Protein AF-A0A919VFQ2-F1 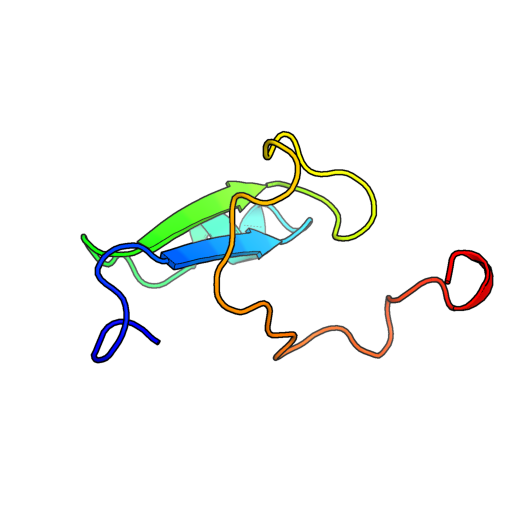(afdb_monomer_lite)

Sequence (61 aa):
MIRYFNKVYATDISENQILNAMEHEGVEYSIHSSESTEFKNNSFDLICVAQALHWFSYDTF

Foldseek 3Di:
DVVPDQAAEAEAQDPVCQVPDDDDPRYDYDHDDPLDDPDDPPPDPDDDDDDDPVVDPPVSD

Secondary structure (DSSP, 8-state):
-TTT-S-EEEEES-HHHHHTSPP-TTEEEEE-BTTB--PPTT--S-----S-TTT--GGG-

Organism: NCBI:txid69208

Radius of gyration: 12.28 Å; chains: 1; bounding box: 26×32×26 Å

InterPro domains:
  IPR013216 Methyltransferase type 11 [PF08241] (3-57)
  IPR029063 S-adenosyl-L-methionine-dependent methyltransferase superfamily [G3DSA:3.40.50.150] (1-61)
  IPR029063 S-adenosyl-L-methionine-dependent methyltransferase superfamily [SSF53335] (2-58)
  IPR051052 Diverse substrate methyltransferase [PTHR44942] (2-61)

Structure (mmCIF, N/CA/C/O backbone):
data_AF-A0A919VFQ2-F1
#
_entry.id   AF-A0A919VFQ2-F1
#
loop_
_atom_site.group_PDB
_atom_site.id
_atom_site.type_symbol
_atom_site.label_atom_id
_atom_site.label_alt_id
_atom_site.label_comp_id
_atom_site.label_asym_id
_atom_site.label_entity_id
_atom_site.label_seq_id
_atom_site.pdbx_PDB_ins_code
_atom_site.Cartn_x
_atom_site.Cartn_y
_atom_site.Cartn_z
_atom_site.occupancy
_atom_site.B_iso_or_equiv
_atom_site.auth_seq_id
_atom_site.auth_comp_id
_atom_site.auth_asym_id
_atom_site.auth_atom_id
_atom_site.pdbx_PDB_model_num
ATOM 1 N N . MET A 1 1 ? -12.958 -0.397 -4.767 1.00 80.56 1 MET A N 1
ATOM 2 C CA . MET A 1 1 ? -12.712 -0.770 -3.355 1.00 80.56 1 MET A CA 1
ATOM 3 C C . MET A 1 1 ? -13.059 0.364 -2.398 1.00 80.56 1 MET A C 1
ATOM 5 O O . MET A 1 1 ? -13.921 0.157 -1.562 1.00 80.56 1 MET A O 1
ATOM 9 N N . ILE A 1 2 ? -12.523 1.574 -2.585 1.00 87.50 2 ILE A N 1
ATOM 10 C CA . ILE A 1 2 ? -12.751 2.749 -1.709 1.00 87.50 2 ILE A CA 1
ATOM 11 C C . ILE A 1 2 ? -14.216 3.155 -1.439 1.00 87.50 2 ILE A C 1
ATOM 13 O O . ILE A 1 2 ? -14.488 3.864 -0.484 1.00 87.50 2 ILE A O 1
ATOM 17 N N . ARG A 1 3 ? -15.178 2.721 -2.268 1.00 89.75 3 ARG A N 1
ATOM 18 C CA . ARG A 1 3 ? -16.617 2.976 -2.051 1.00 89.75 3 ARG A CA 1
ATOM 19 C C . ARG A 1 3 ? -17.280 1.990 -1.082 1.00 89.75 3 ARG A C 1
ATOM 21 O O . ARG A 1 3 ? -18.405 2.229 -0.667 1.00 89.75 3 ARG A O 1
ATOM 28 N N . TYR A 1 4 ? -16.618 0.873 -0.797 1.00 92.94 4 TYR A N 1
ATOM 29 C CA . TYR A 1 4 ? -17.176 -0.256 -0.048 1.00 92.94 4 TYR A CA 1
ATOM 30 C C . TYR A 1 4 ? -16.350 -0.615 1.190 1.00 92.94 4 TYR A C 1
ATOM 32 O O . TYR A 1 4 ? -16.876 -1.256 2.092 1.00 92.94 4 TYR A O 1
ATOM 40 N N . PHE A 1 5 ? -15.080 -0.204 1.238 1.00 92.81 5 PHE A N 1
ATOM 41 C CA . PHE A 1 5 ? -14.168 -0.478 2.343 1.00 92.81 5 PHE A CA 1
ATOM 42 C C . PHE A 1 5 ? -13.641 0.825 2.929 1.00 92.81 5 PHE A C 1
ATOM 44 O O . PHE A 1 5 ? -13.218 1.713 2.189 1.00 92.81 5 PHE A O 1
ATOM 51 N N . ASN A 1 6 ? -13.625 0.899 4.259 1.00 90.00 6 ASN A N 1
ATOM 52 C CA . ASN A 1 6 ? -13.155 2.072 4.998 1.00 90.00 6 ASN A CA 1
ATOM 53 C C . ASN A 1 6 ? -11.639 2.270 4.877 1.00 90.00 6 ASN A C 1
ATOM 55 O O . ASN A 1 6 ? -11.156 3.386 5.039 1.00 90.00 6 ASN A O 1
ATOM 59 N N . LYS A 1 7 ? -10.895 1.187 4.625 1.00 92.00 7 LYS A N 1
ATOM 60 C CA . LYS A 1 7 ? -9.445 1.200 4.472 1.00 92.00 7 LYS A CA 1
ATOM 61 C C . LYS A 1 7 ? -9.033 0.228 3.376 1.00 92.00 7 LYS A C 1
ATOM 63 O O . LYS A 1 7 ? -9.479 -0.918 3.368 1.00 92.00 7 LYS A O 1
ATOM 68 N N . VAL A 1 8 ? -8.198 0.691 2.456 1.00 95.44 8 VAL A N 1
ATOM 69 C CA . VAL A 1 8 ? -7.627 -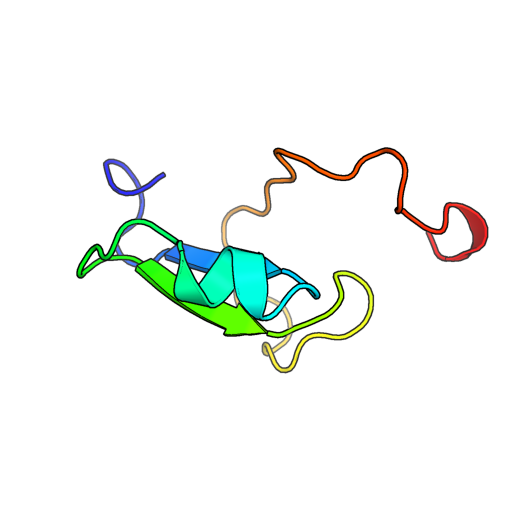0.118 1.378 1.00 95.44 8 VAL A CA 1
ATOM 70 C C . VAL A 1 8 ? -6.113 -0.051 1.496 1.00 95.44 8 VAL A C 1
ATOM 72 O O . VAL A 1 8 ? -5.556 1.032 1.629 1.00 95.44 8 VAL A O 1
ATOM 75 N N . TYR A 1 9 ? -5.455 -1.202 1.432 1.00 95.38 9 TYR A N 1
ATOM 76 C CA . TYR A 1 9 ? -4.002 -1.282 1.338 1.00 95.38 9 TYR A CA 1
ATOM 77 C C . TYR A 1 9 ? -3.649 -1.733 -0.073 1.00 95.38 9 TYR A C 1
ATOM 79 O O . TYR A 1 9 ? -4.189 -2.733 -0.552 1.00 95.38 9 TYR A O 1
ATOM 87 N N . ALA A 1 10 ? -2.791 -0.978 -0.746 1.00 94.69 10 ALA A N 1
ATOM 88 C CA . ALA A 1 10 ? -2.358 -1.256 -2.105 1.00 94.69 10 ALA A CA 1
ATOM 89 C C . ALA A 1 10 ? -0.839 -1.428 -2.120 1.00 94.69 10 ALA A C 1
ATOM 91 O O . ALA A 1 10 ? -0.096 -0.509 -1.783 1.00 94.69 10 ALA A O 1
ATOM 92 N N . THR A 1 11 ? -0.383 -2.615 -2.508 1.00 94.12 11 THR A N 1
ATOM 93 C CA . THR A 1 11 ? 1.040 -2.952 -2.532 1.00 94.12 11 THR A CA 1
ATOM 94 C C . THR A 1 11 ? 1.510 -3.250 -3.941 1.00 94.12 11 THR A C 1
ATOM 96 O O . THR A 1 11 ? 0.812 -3.936 -4.687 1.00 94.12 11 THR A O 1
ATOM 99 N N . ASP A 1 12 ? 2.711 -2.794 -4.272 1.00 92.62 12 ASP A N 1
ATOM 100 C CA . ASP A 1 12 ? 3.423 -3.158 -5.495 1.00 92.62 12 ASP A CA 1
ATOM 101 C C . ASP A 1 12 ? 4.928 -3.211 -5.197 1.00 92.62 12 ASP A C 1
ATOM 103 O O . ASP A 1 12 ? 5.423 -2.470 -4.348 1.00 92.62 12 ASP A O 1
ATOM 107 N N . ILE A 1 13 ? 5.671 -4.083 -5.880 1.00 92.00 13 ILE A N 1
ATOM 108 C CA . ILE A 1 13 ? 7.131 -4.173 -5.721 1.00 92.00 13 ILE A CA 1
ATOM 109 C C . ILE A 1 13 ? 7.854 -3.007 -6.413 1.00 92.00 13 ILE A C 1
ATOM 111 O O . ILE A 1 13 ? 8.993 -2.676 -6.084 1.00 92.00 13 ILE A O 1
ATOM 115 N N . SER A 1 14 ? 7.205 -2.375 -7.389 1.00 91.31 14 SER A N 1
ATOM 116 C CA . SER A 1 14 ? 7.737 -1.243 -8.126 1.00 91.31 14 SER A CA 1
ATOM 117 C C . SER A 1 14 ? 7.523 0.052 -7.350 1.00 91.31 14 SER A C 1
ATOM 119 O O . SER A 1 14 ? 6.431 0.617 -7.326 1.00 91.31 14 SER A O 1
ATOM 121 N N . GLU A 1 15 ? 8.610 0.589 -6.802 1.00 93.50 15 GLU A N 1
ATOM 122 C CA . GLU A 1 15 ? 8.631 1.928 -6.204 1.00 93.50 15 GLU A CA 1
ATOM 123 C C . GLU A 1 15 ? 8.055 2.990 -7.152 1.00 93.50 15 GLU A C 1
ATOM 125 O O . GLU A 1 15 ? 7.250 3.820 -6.742 1.00 93.50 15 GLU A O 1
ATOM 130 N N . ASN A 1 16 ? 8.376 2.915 -8.448 1.00 94.06 16 ASN A N 1
ATOM 131 C CA . ASN A 1 16 ? 7.831 3.836 -9.442 1.00 94.06 16 ASN A CA 1
ATOM 132 C C . ASN A 1 16 ? 6.305 3.737 -9.582 1.00 94.06 16 ASN A C 1
ATOM 134 O O . ASN A 1 16 ? 5.668 4.762 -9.811 1.00 94.06 16 ASN A O 1
ATOM 138 N N . GLN A 1 17 ? 5.703 2.548 -9.467 1.00 92.31 17 GLN A N 1
ATOM 139 C CA . GLN A 1 17 ? 4.240 2.421 -9.503 1.00 92.31 17 GLN A CA 1
ATOM 140 C C . GLN A 1 17 ? 3.607 3.070 -8.273 1.00 92.31 17 GLN A C 1
ATOM 142 O O . GLN A 1 17 ? 2.638 3.810 -8.411 1.00 92.31 17 GLN A O 1
ATOM 147 N N . ILE A 1 18 ? 4.196 2.864 -7.091 1.00 94.62 18 ILE A N 1
ATOM 148 C CA . ILE A 1 18 ? 3.739 3.485 -5.843 1.00 94.62 18 ILE A CA 1
ATOM 149 C C . ILE A 1 18 ? 3.878 5.013 -5.898 1.00 94.62 18 ILE A C 1
ATOM 151 O O . ILE A 1 18 ? 2.931 5.721 -5.572 1.00 94.62 18 ILE A O 1
ATOM 155 N N . LEU A 1 19 ? 5.012 5.534 -6.377 1.00 94.62 19 LEU A N 1
ATOM 156 C CA . LEU A 1 19 ? 5.257 6.978 -6.495 1.00 94.62 19 LEU A CA 1
ATOM 157 C C . LEU A 1 19 ? 4.326 7.675 -7.494 1.00 94.62 19 LEU A C 1
ATOM 159 O O . LEU A 1 19 ? 4.000 8.843 -7.311 1.00 94.62 19 LEU A O 1
ATOM 163 N N . ASN A 1 20 ? 3.915 6.982 -8.557 1.00 94.31 20 ASN A N 1
ATOM 164 C CA . ASN A 1 20 ? 2.993 7.522 -9.560 1.00 94.31 20 ASN A CA 1
ATOM 165 C C . ASN A 1 20 ? 1.524 7.164 -9.276 1.00 94.31 20 ASN A C 1
ATOM 167 O O . ASN A 1 20 ? 0.652 7.467 -10.096 1.00 94.31 20 ASN A O 1
ATOM 171 N N . ALA A 1 21 ? 1.236 6.500 -8.153 1.00 93.31 21 ALA A N 1
ATOM 172 C CA . ALA A 1 21 ? -0.119 6.117 -7.796 1.00 93.31 21 ALA A CA 1
ATOM 173 C C . ALA A 1 21 ? -0.985 7.353 -7.525 1.00 93.31 21 ALA A C 1
ATOM 175 O O . ALA A 1 21 ? -0.527 8.385 -7.036 1.00 93.31 21 ALA A O 1
ATOM 176 N N . MET A 1 22 ? -2.278 7.240 -7.828 1.00 93.44 22 MET A N 1
ATOM 177 C CA . MET A 1 22 ? -3.233 8.290 -7.494 1.00 93.44 22 MET A CA 1
ATOM 178 C C . MET A 1 22 ? -3.419 8.348 -5.975 1.00 93.44 22 MET A C 1
ATOM 180 O O . MET A 1 22 ? -3.927 7.396 -5.374 1.00 93.44 22 MET A O 1
ATOM 184 N N . GLU A 1 23 ? -3.052 9.475 -5.368 1.00 92.44 23 GLU A N 1
ATOM 185 C CA . GLU A 1 23 ? -3.280 9.711 -3.945 1.00 92.44 23 GLU A CA 1
ATOM 186 C C . GLU A 1 23 ? -4.775 9.682 -3.611 1.00 92.44 23 GLU A C 1
ATOM 188 O O . GLU A 1 23 ? -5.615 10.246 -4.319 1.00 92.44 23 GLU A O 1
ATOM 193 N N . HIS A 1 24 ? -5.114 9.006 -2.515 1.00 92.69 24 HIS A N 1
ATOM 194 C CA . HIS A 1 24 ? -6.478 8.928 -2.015 1.00 92.69 24 HIS A CA 1
ATOM 195 C C . HIS A 1 24 ? -6.460 8.642 -0.512 1.00 92.69 24 HIS A C 1
ATOM 197 O O . HIS A 1 24 ? -5.841 7.677 -0.082 1.00 92.69 24 HIS A O 1
ATOM 203 N N . GLU A 1 25 ? -7.197 9.415 0.288 1.00 90.19 25 GLU A N 1
ATOM 204 C CA . GLU A 1 25 ? -7.157 9.325 1.762 1.00 90.19 25 GLU A CA 1
ATOM 205 C C . GLU A 1 25 ? -7.545 7.940 2.313 1.00 90.19 25 GLU A C 1
ATOM 207 O O . GLU A 1 25 ? -7.054 7.507 3.348 1.00 90.19 25 GLU A O 1
ATOM 212 N N . GLY A 1 26 ? -8.423 7.222 1.608 1.00 93.12 26 GLY A N 1
ATOM 213 C CA . GLY A 1 26 ? -8.827 5.855 1.963 1.00 93.12 26 GLY A CA 1
ATOM 214 C C . GLY A 1 26 ? -7.871 4.740 1.514 1.00 93.12 26 GLY A C 1
ATOM 215 O O . GLY A 1 26 ? -8.233 3.568 1.657 1.00 93.12 26 GLY A O 1
ATOM 216 N N . VAL A 1 27 ? -6.719 5.069 0.914 1.00 95.44 27 VAL A N 1
ATOM 217 C CA . VAL A 1 27 ? -5.754 4.092 0.387 1.00 95.44 27 VAL A CA 1
ATOM 218 C C . VAL A 1 27 ? -4.367 4.333 0.974 1.00 95.44 27 VAL A C 1
ATOM 220 O O . VAL A 1 27 ? -3.803 5.413 0.836 1.00 95.44 27 VAL A O 1
ATOM 223 N N . GLU A 1 28 ? -3.794 3.297 1.578 1.00 95.62 28 GLU A N 1
ATOM 224 C CA . GLU A 1 28 ? -2.395 3.279 1.995 1.00 95.62 28 GLU A CA 1
ATOM 225 C C . GLU A 1 28 ? -1.581 2.476 0.981 1.00 95.62 28 GLU A C 1
ATOM 227 O O . GLU A 1 28 ? -1.817 1.281 0.782 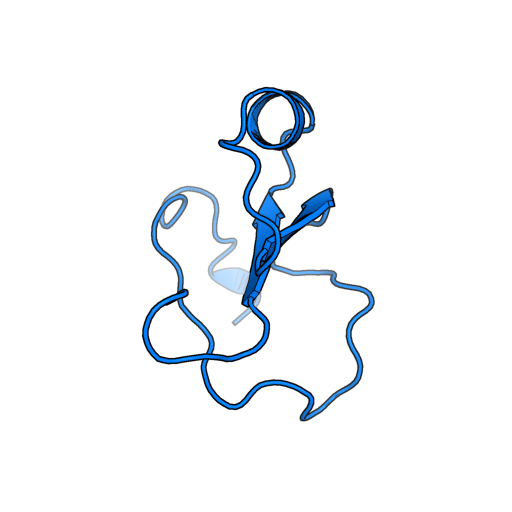1.00 95.62 28 GLU A O 1
ATOM 232 N N . TYR A 1 29 ? -0.642 3.158 0.327 1.00 94.94 29 TYR A N 1
ATOM 233 C CA . TYR A 1 29 ? 0.268 2.560 -0.640 1.00 94.94 29 TYR A CA 1
ATOM 234 C C . TYR A 1 29 ? 1.595 2.201 0.029 1.00 94.94 29 TYR A C 1
ATOM 236 O O . TYR A 1 29 ? 2.164 3.022 0.751 1.00 94.94 29 TYR A O 1
ATOM 244 N N . SER A 1 30 ? 2.112 1.001 -0.223 1.00 94.88 30 SER A N 1
ATOM 245 C CA . SER A 1 30 ? 3.419 0.583 0.292 1.00 94.88 30 SER A CA 1
ATOM 246 C C . SER A 1 30 ? 4.146 -0.371 -0.652 1.00 94.88 30 SER A C 1
ATOM 248 O O . SER A 1 30 ? 3.535 -1.095 -1.438 1.00 94.88 30 SER A O 1
ATOM 250 N N . ILE A 1 31 ? 5.478 -0.360 -0.589 1.00 94.62 31 ILE A N 1
ATOM 251 C CA . ILE A 1 31 ? 6.320 -1.189 -1.453 1.00 94.62 31 ILE A CA 1
ATOM 252 C C . ILE A 1 31 ? 6.485 -2.566 -0.808 1.00 94.62 31 ILE A C 1
ATOM 254 O O . ILE A 1 31 ? 7.214 -2.706 0.172 1.00 94.62 31 ILE A O 1
ATOM 258 N N . HIS A 1 32 ? 5.822 -3.581 -1.360 1.00 91.75 32 HIS A N 1
ATOM 259 C CA . HIS A 1 32 ? 5.959 -4.978 -0.936 1.00 91.75 32 HIS A CA 1
ATOM 260 C C . HIS A 1 32 ? 5.791 -5.917 -2.131 1.00 91.75 32 HIS A C 1
ATOM 262 O O . HIS A 1 32 ? 5.059 -5.609 -3.073 1.00 91.75 32 HIS A O 1
ATOM 268 N N . SER A 1 33 ? 6.429 -7.089 -2.070 1.00 88.50 33 SER A N 1
ATOM 269 C CA . SER A 1 33 ? 6.084 -8.192 -2.970 1.00 88.50 33 SER A CA 1
ATOM 270 C C . SER A 1 33 ? 4.798 -8.874 -2.487 1.00 88.50 33 SER A C 1
ATOM 272 O O . SER A 1 33 ? 4.469 -8.832 -1.299 1.00 88.50 33 SER A O 1
ATOM 274 N N . SER A 1 34 ? 4.069 -9.526 -3.393 1.00 85.81 34 SER A N 1
ATOM 275 C CA . SER A 1 34 ? 2.853 -10.271 -3.039 1.00 85.81 34 SER A CA 1
ATOM 276 C C . SER A 1 34 ? 3.124 -11.470 -2.124 1.00 85.81 34 SER A C 1
ATOM 278 O O . SER A 1 34 ? 2.253 -11.873 -1.359 1.00 85.81 34 SER A O 1
ATOM 280 N N . GLU A 1 35 ? 4.329 -12.032 -2.193 1.00 85.06 35 GLU A N 1
ATOM 281 C CA . GLU A 1 35 ? 4.786 -13.186 -1.417 1.00 85.06 35 GLU A CA 1
ATOM 282 C C . GLU A 1 35 ? 5.238 -12.807 -0.002 1.00 85.06 35 GLU A C 1
ATOM 284 O O . GLU A 1 35 ? 5.287 -13.665 0.878 1.00 85.06 35 GLU A O 1
ATOM 289 N N . SER A 1 36 ? 5.583 -11.538 0.233 1.00 87.69 36 SER A N 1
ATOM 290 C CA . SER A 1 36 ? 6.123 -11.075 1.510 1.00 87.69 36 SER A CA 1
ATOM 291 C C . SER A 1 36 ? 5.591 -9.692 1.865 1.00 87.69 36 SER A C 1
ATOM 293 O O . SER A 1 36 ? 6.126 -8.664 1.443 1.00 87.69 36 SER A O 1
ATOM 295 N N . THR A 1 37 ? 4.571 -9.677 2.721 1.00 90.81 37 THR A N 1
ATOM 296 C CA . THR A 1 37 ? 3.991 -8.456 3.290 1.00 90.81 37 THR A CA 1
ATOM 297 C C . THR A 1 37 ? 4.170 -8.427 4.806 1.00 90.81 37 THR A C 1
ATOM 299 O O . THR A 1 37 ? 4.299 -9.467 5.450 1.00 90.81 37 THR A O 1
ATOM 302 N N . GLU A 1 38 ? 4.156 -7.231 5.394 1.00 91.56 38 GLU A N 1
ATOM 303 C CA . GLU A 1 38 ? 4.270 -7.040 6.851 1.00 91.56 38 GLU A CA 1
ATOM 304 C C . GLU A 1 38 ? 2.900 -6.988 7.553 1.00 91.56 38 GLU A C 1
ATOM 306 O O . GLU A 1 38 ? 2.775 -6.558 8.703 1.00 91.56 38 GLU A O 1
ATOM 311 N N . PHE A 1 39 ? 1.840 -7.417 6.864 1.00 93.69 39 PHE A N 1
ATOM 312 C CA . PHE A 1 39 ? 0.502 -7.440 7.432 1.00 93.69 39 PHE A CA 1
ATOM 313 C C . PHE A 1 39 ? 0.335 -8.592 8.422 1.00 93.69 39 PHE A C 1
ATOM 315 O O . PHE A 1 39 ? 0.926 -9.664 8.302 1.00 93.69 39 PHE A O 1
ATOM 322 N N . LYS A 1 40 ? -0.512 -8.372 9.428 1.00 94.06 40 LYS A N 1
ATOM 323 C CA . LYS A 1 40 ? -0.854 -9.417 10.395 1.00 94.06 40 LYS A CA 1
ATOM 324 C C . LYS A 1 40 ? -1.750 -10.464 9.736 1.00 94.06 40 LYS A C 1
ATOM 326 O O . LYS A 1 40 ? -2.578 -10.146 8.891 1.00 94.06 40 LYS A O 1
ATOM 331 N N . ASN A 1 41 ? -1.657 -11.707 10.196 1.00 93.56 41 ASN A N 1
ATOM 332 C CA . ASN A 1 41 ? -2.583 -12.751 9.764 1.00 93.56 41 ASN A CA 1
ATOM 333 C C . ASN A 1 41 ? -4.042 -12.362 10.062 1.00 93.56 41 ASN A C 1
ATOM 335 O O . ASN A 1 41 ? -4.325 -11.763 11.101 1.00 93.56 41 ASN A O 1
ATOM 339 N N . ASN A 1 42 ? -4.960 -12.763 9.176 1.00 93.12 42 ASN A N 1
ATOM 340 C CA . ASN A 1 42 ? -6.406 -12.525 9.294 1.00 93.12 42 ASN A CA 1
ATOM 341 C C . ASN A 1 42 ? -6.794 -11.041 9.453 1.00 93.12 42 ASN A C 1
ATOM 343 O O . ASN A 1 42 ? -7.737 -10.721 10.172 1.00 93.12 42 ASN A O 1
ATOM 347 N N . SER A 1 43 ? -6.063 -10.127 8.807 1.00 93.94 4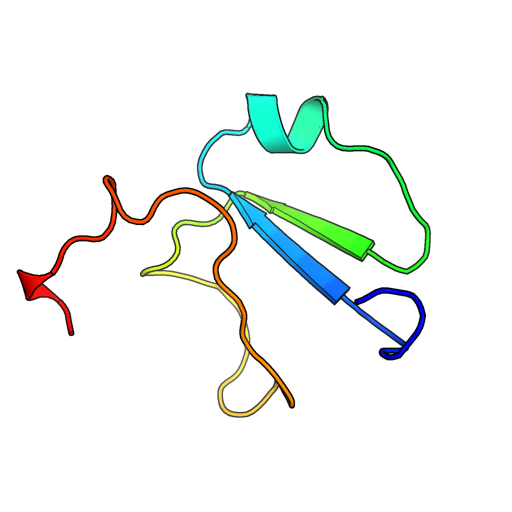3 SER A N 1
ATOM 348 C CA . SER A 1 43 ? -6.331 -8.684 8.880 1.00 93.94 43 SER A CA 1
ATOM 349 C C . SER A 1 43 ? -7.187 -8.129 7.739 1.00 93.94 43 SER A C 1
ATOM 351 O O . SER A 1 43 ? -7.435 -6.926 7.720 1.00 93.94 43 SER A O 1
ATOM 353 N N . PHE A 1 44 ? -7.591 -8.961 6.774 1.00 94.44 44 PHE A N 1
ATOM 354 C CA . PHE A 1 44 ? -8.290 -8.523 5.565 1.00 94.44 44 PHE A CA 1
ATOM 355 C C . PHE A 1 44 ? -9.598 -9.278 5.359 1.00 94.44 44 PHE A C 1
ATOM 357 O O . PHE A 1 44 ? -9.616 -10.506 5.360 1.00 94.44 44 PHE A O 1
ATOM 364 N N . ASP A 1 45 ? -10.667 -8.525 5.099 1.00 95.06 45 ASP A N 1
ATOM 365 C CA . ASP A 1 45 ? -11.977 -9.071 4.726 1.00 95.06 45 ASP A CA 1
ATOM 366 C C . ASP A 1 45 ? -12.032 -9.499 3.248 1.00 95.06 45 ASP A C 1
ATOM 368 O O . ASP A 1 45 ? -12.837 -10.346 2.864 1.00 95.06 45 ASP A O 1
ATOM 372 N N . LEU A 1 46 ? -11.188 -8.899 2.400 1.00 94.44 46 LEU A N 1
ATOM 373 C CA . LEU A 1 46 ? -11.104 -9.175 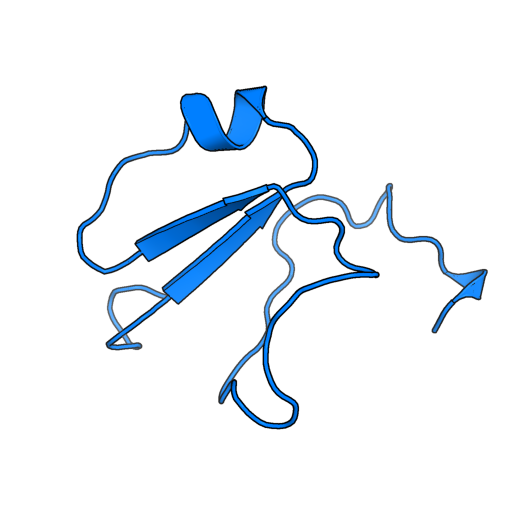0.968 1.00 94.44 46 LEU A CA 1
ATOM 374 C C . LEU A 1 46 ? -9.684 -8.919 0.457 1.00 94.44 46 LEU A C 1
ATOM 376 O O . LEU A 1 46 ? -9.086 -7.888 0.756 1.00 94.44 46 LEU A O 1
ATOM 380 N N . ILE A 1 47 ? -9.190 -9.829 -0.381 1.00 92.19 47 ILE A N 1
ATOM 381 C CA . ILE A 1 47 ? -7.938 -9.679 -1.128 1.00 92.19 47 ILE A CA 1
ATOM 382 C C . ILE A 1 47 ? -8.274 -9.733 -2.618 1.00 92.19 47 ILE A C 1
ATOM 384 O O . ILE A 1 47 ? -9.092 -10.542 -3.054 1.00 92.19 47 ILE A O 1
ATOM 388 N N . CYS A 1 48 ? -7.674 -8.846 -3.406 1.00 91.19 48 CYS A N 1
ATOM 389 C CA . CYS A 1 48 ? -7.877 -8.763 -4.849 1.00 91.19 48 CYS A CA 1
ATOM 390 C C . CYS A 1 48 ? -6.534 -8.567 -5.552 1.00 91.19 48 CYS A C 1
ATOM 392 O O . CYS A 1 48 ? -5.674 -7.852 -5.050 1.00 91.19 48 CYS A O 1
ATOM 394 N N . VAL A 1 49 ? -6.398 -9.139 -6.749 1.00 87.81 49 VAL A N 1
ATOM 395 C CA . VAL A 1 49 ? -5.227 -8.973 -7.619 1.00 87.81 49 VAL A CA 1
ATOM 396 C C . VAL A 1 49 ? -5.722 -8.427 -8.956 1.00 87.81 49 VAL A C 1
ATOM 398 O O . VAL A 1 49 ? -6.541 -9.065 -9.613 1.00 87.81 49 VAL A O 1
ATOM 401 N N . ALA A 1 50 ? -5.291 -7.218 -9.329 1.00 76.50 50 ALA A N 1
ATOM 402 C CA . ALA A 1 50 ? -5.813 -6.501 -10.502 1.00 76.50 50 ALA A CA 1
ATOM 403 C C . ALA A 1 50 ? -4.797 -6.369 -11.653 1.00 76.50 50 ALA A C 1
ATOM 405 O O . ALA A 1 50 ? -5.192 -6.299 -12.815 1.00 76.50 50 ALA A O 1
ATOM 406 N N . GLN A 1 51 ? -3.498 -6.382 -11.353 1.00 65.19 51 GLN A N 1
ATOM 407 C CA . GLN A 1 51 ? -2.404 -6.494 -12.320 1.00 65.19 51 GLN A CA 1
ATOM 408 C C . GLN A 1 51 ? -1.332 -7.440 -11.754 1.00 65.19 51 GLN A C 1
ATOM 410 O O . GLN A 1 51 ? -1.322 -7.703 -10.557 1.00 65.19 51 GLN A O 1
ATOM 415 N N . ALA A 1 52 ? -0.469 -7.963 -12.634 1.00 62.34 52 ALA A N 1
ATOM 416 C CA . ALA A 1 52 ? 0.645 -8.876 -12.335 1.00 62.34 52 ALA A CA 1
ATOM 417 C C . ALA A 1 52 ? 0.346 -10.387 -12.188 1.00 62.34 52 ALA A C 1
ATOM 419 O O . ALA A 1 52 ? 1.144 -11.110 -11.601 1.00 62.34 52 ALA A O 1
ATOM 420 N N . LEU A 1 53 ? -0.686 -10.932 -12.854 1.00 53.16 53 LEU A N 1
ATOM 421 C CA . LEU A 1 53 ? -0.816 -12.403 -12.982 1.00 53.16 53 LEU A CA 1
ATOM 422 C C . LEU A 1 53 ? 0.404 -13.061 -13.678 1.00 53.16 53 LEU A C 1
ATOM 424 O O . LEU A 1 53 ? 0.627 -14.260 -13.556 1.00 53.16 53 LEU A O 1
ATOM 428 N N . HIS A 1 54 ? 1.189 -12.275 -14.421 1.00 56.91 54 HIS A N 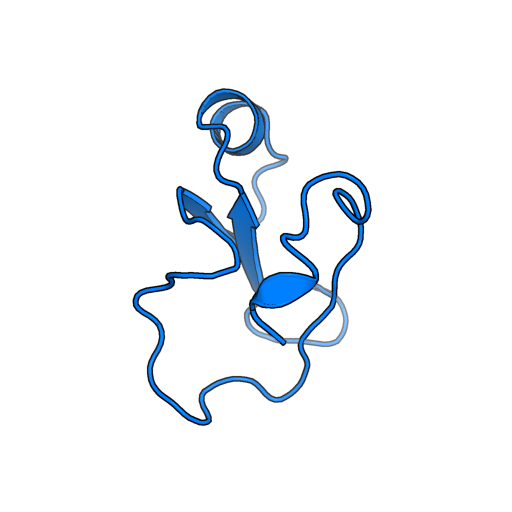1
ATOM 429 C CA . HIS A 1 54 ? 2.382 -12.715 -15.148 1.00 56.91 54 HIS A CA 1
ATOM 430 C C . HIS A 1 54 ? 3.683 -12.660 -14.322 1.00 56.91 54 HIS A C 1
ATOM 432 O O . HIS A 1 54 ? 4.699 -13.149 -14.803 1.00 56.91 54 HIS A O 1
ATOM 438 N N . TRP A 1 55 ? 3.658 -12.102 -13.103 1.00 57.06 55 TRP A N 1
ATOM 439 C CA . TRP A 1 55 ? 4.800 -12.088 -12.170 1.00 57.06 55 TRP A CA 1
ATOM 440 C C . TRP A 1 55 ? 4.581 -12.968 -10.935 1.00 57.06 55 TRP A C 1
ATOM 442 O O . TRP A 1 55 ? 5.483 -13.089 -10.115 1.00 57.06 55 TRP A O 1
ATOM 452 N N . PHE A 1 56 ? 3.409 -13.598 -10.802 1.00 55.00 56 PHE A N 1
ATOM 453 C CA . PHE A 1 56 ? 3.165 -14.563 -9.735 1.00 55.00 56 PHE A CA 1
ATOM 454 C C . PHE A 1 56 ? 4.059 -15.791 -9.931 1.00 55.00 56 PHE A C 1
ATOM 456 O O . PHE A 1 56 ? 3.985 -16.470 -10.958 1.00 55.00 56 PHE A O 1
ATOM 463 N N . SER A 1 57 ? 4.887 -16.096 -8.931 1.00 60.00 57 SER A N 1
ATOM 464 C CA . SER A 1 57 ? 5.584 -17.378 -8.850 1.00 60.00 57 SER A CA 1
ATOM 465 C C . SER A 1 57 ? 4.573 -18.457 -8.458 1.00 60.00 57 SER A C 1
ATOM 467 O O . SER A 1 57 ? 4.259 -18.648 -7.282 1.00 60.00 57 SER A O 1
ATOM 469 N N . TYR A 1 58 ? 4.024 -19.144 -9.461 1.00 59.59 58 TYR A N 1
ATOM 470 C CA . TYR A 1 58 ? 3.037 -20.213 -9.275 1.00 59.59 58 TYR A CA 1
ATOM 471 C C . TYR A 1 58 ? 3.569 -21.391 -8.445 1.00 59.59 58 TYR A C 1
ATOM 473 O O . TYR A 1 58 ? 2.772 -22.115 -7.863 1.00 59.59 58 TYR A O 1
ATOM 481 N N . ASP A 1 59 ? 4.891 -21.541 -8.323 1.00 61.47 59 ASP A N 1
ATOM 482 C CA . ASP A 1 59 ? 5.528 -22.595 -7.520 1.00 61.47 59 ASP A CA 1
ATOM 483 C C . ASP A 1 59 ? 5.410 -22.370 -5.997 1.00 61.47 59 ASP A C 1
ATOM 485 O O . ASP A 1 59 ? 5.831 -23.211 -5.205 1.00 61.47 59 ASP A O 1
ATOM 489 N N . THR A 1 60 ? 4.852 -21.231 -5.577 1.00 58.00 60 THR A N 1
ATOM 490 C CA . THR A 1 60 ? 4.761 -20.801 -4.169 1.00 58.00 60 THR A CA 1
ATOM 491 C C . THR A 1 60 ? 3.343 -20.877 -3.585 1.00 58.00 60 THR A C 1
ATOM 493 O O . THR A 1 60 ? 3.155 -20.476 -2.436 1.00 58.00 60 THR A O 1
ATOM 496 N N . PHE A 1 61 ? 2.365 -21.378 -4.353 1.00 54.66 61 PHE A N 1
ATOM 497 C CA . PHE A 1 61 ? 0.951 -21.509 -3.964 1.00 54.66 61 PHE A CA 1
ATOM 498 C C . PHE A 1 61 ? 0.528 -22.959 -3.726 1.00 54.66 61 PHE A C 1
ATOM 500 O O . PHE A 1 61 ? 0.951 -23.842 -4.503 1.00 54.66 61 PHE A O 1
#

pLDDT: mean 85.9, std 13.37, range [53.16, 95.62]